Protein AF-S4PZ74-F1 (afdb_monomer)

Structure (mmCIF, N/CA/C/O backbone):
data_AF-S4PZ74-F1
#
_entry.id   AF-S4PZ74-F1
#
loop_
_atom_site.group_PDB
_atom_site.id
_atom_site.type_symbol
_atom_site.label_atom_id
_atom_site.label_alt_id
_atom_site.label_comp_id
_atom_site.label_asym_id
_atom_site.label_entity_id
_atom_site.label_seq_id
_atom_site.pdbx_PDB_ins_code
_atom_site.Cartn_x
_atom_site.Cartn_y
_atom_site.Cartn_z
_atom_site.occupancy
_atom_site.B_iso_or_equiv
_atom_site.auth_seq_id
_atom_site.auth_comp_id
_atom_site.auth_asym_id
_atom_site.auth_atom_id
_atom_site.pdbx_PDB_model_num
ATOM 1 N N . MET A 1 1 ? -5.725 9.004 14.219 1.00 61.22 1 MET A N 1
ATOM 2 C CA . MET A 1 1 ? -6.688 8.195 15.004 1.00 61.22 1 MET A CA 1
ATOM 3 C C . MET A 1 1 ? -6.266 7.930 16.451 1.00 61.22 1 MET A C 1
ATOM 5 O O . MET A 1 1 ? -6.987 8.358 17.338 1.00 61.22 1 MET A O 1
ATOM 9 N N . LEU A 1 2 ? -5.157 7.228 16.735 1.00 60.09 2 LEU A N 1
ATOM 10 C CA . LEU A 1 2 ? -4.746 6.950 18.129 1.00 60.09 2 LEU A CA 1
ATOM 11 C C . LEU A 1 2 ? -4.436 8.219 18.937 1.00 60.09 2 LEU A C 1
ATOM 13 O O . LEU A 1 2 ? -4.950 8.352 20.042 1.00 60.09 2 LEU A O 1
ATOM 17 N N . ALA A 1 3 ? -3.683 9.158 18.358 1.00 57.84 3 ALA A N 1
ATOM 18 C CA . ALA A 1 3 ? -3.384 10.448 18.986 1.00 57.84 3 ALA A CA 1
ATOM 19 C C . ALA A 1 3 ? -4.651 11.256 19.288 1.00 57.84 3 ALA A C 1
ATOM 21 O O . ALA A 1 3 ? -4.880 11.656 20.422 1.00 57.84 3 ALA A O 1
ATOM 22 N N . GLU A 1 4 ? -5.560 11.364 18.318 1.00 59.47 4 GLU A N 1
ATOM 23 C CA . GLU A 1 4 ? -6.848 12.056 18.488 1.00 59.47 4 GLU A CA 1
ATOM 24 C C . GLU A 1 4 ? -7.765 11.379 19.522 1.00 59.47 4 GLU A C 1
ATOM 26 O O . GLU A 1 4 ? -8.591 12.037 20.159 1.00 59.47 4 GLU A O 1
ATOM 31 N N . ARG A 1 5 ? -7.635 10.056 19.704 1.00 59.28 5 ARG A N 1
ATOM 32 C CA . ARG A 1 5 ? -8.319 9.315 20.771 1.00 59.28 5 ARG A CA 1
ATOM 33 C C . ARG A 1 5 ? -7.708 9.618 22.136 1.00 59.28 5 ARG A C 1
ATOM 35 O O . ARG A 1 5 ? -8.455 9.796 23.089 1.00 59.28 5 ARG A O 1
ATOM 42 N N . ASN A 1 6 ? -6.381 9.692 22.220 1.00 55.50 6 ASN A N 1
ATOM 43 C CA . ASN A 1 6 ? -5.654 9.953 23.462 1.00 55.50 6 ASN A CA 1
ATOM 44 C C . ASN A 1 6 ? -5.809 11.415 23.931 1.00 55.50 6 ASN A C 1
ATOM 46 O O . ASN A 1 6 ? -5.839 11.684 25.126 1.00 55.50 6 ASN A O 1
ATOM 50 N N . GLU A 1 7 ? -5.987 12.350 22.994 1.00 58.94 7 GLU A N 1
ATOM 51 C CA . GLU A 1 7 ? -6.272 13.769 23.256 1.00 58.94 7 GLU A CA 1
ATOM 52 C C . GLU A 1 7 ? -7.755 14.052 23.583 1.00 58.94 7 GLU A C 1
ATOM 54 O O . GLU A 1 7 ? -8.134 15.199 23.822 1.00 58.94 7 GLU A O 1
ATOM 59 N N . GLY A 1 8 ? -8.625 13.031 23.583 1.00 57.28 8 GLY A N 1
ATOM 60 C CA . GLY A 1 8 ? -10.059 13.171 23.881 1.00 57.28 8 GLY A CA 1
ATOM 61 C C . GLY A 1 8 ? -10.882 13.860 22.780 1.00 57.28 8 GLY A C 1
ATOM 62 O O . GLY A 1 8 ? -12.090 14.064 22.932 1.00 57.28 8 GLY A O 1
ATOM 63 N N . ILE A 1 9 ? -10.265 14.191 21.640 1.00 61.59 9 ILE A N 1
ATOM 64 C CA . ILE A 1 9 ? -10.939 14.786 20.475 1.00 61.59 9 ILE A CA 1
ATOM 65 C C . ILE A 1 9 ? -11.941 13.789 19.882 1.00 61.59 9 ILE A C 1
ATOM 67 O O . ILE A 1 9 ? -13.045 14.174 19.496 1.00 61.59 9 ILE A O 1
ATOM 71 N N . LEU A 1 10 ? -11.598 12.497 19.884 1.00 60.56 10 LEU A N 1
ATOM 72 C CA . LEU A 1 10 ? -12.488 11.434 19.418 1.00 60.56 10 LEU A CA 1
ATOM 73 C C . LEU A 1 10 ? -13.773 11.341 20.263 1.00 60.56 10 LEU A C 1
ATOM 75 O O . LEU A 1 10 ? -14.856 11.152 19.714 1.00 60.56 10 LEU A O 1
ATOM 79 N N . GLU A 1 11 ? -13.668 11.520 21.583 1.00 59.59 11 GLU A N 1
ATOM 80 C CA . GLU A 1 11 ? -14.813 11.479 22.503 1.00 59.59 11 GLU A CA 1
ATOM 81 C C . GLU A 1 11 ? -15.698 12.721 22.356 1.00 59.59 11 GLU A C 1
ATOM 83 O O . GLU A 1 11 ? -16.920 12.600 22.287 1.00 59.59 11 GLU A O 1
ATOM 88 N N . ARG A 1 12 ? -15.097 13.908 22.190 1.00 59.38 12 ARG A N 1
ATOM 89 C CA . ARG A 1 12 ? -15.840 15.139 21.866 1.00 59.38 12 ARG A CA 1
ATOM 90 C C . ARG A 1 12 ? -16.566 15.054 20.524 1.00 59.38 12 ARG A C 1
ATOM 92 O O . ARG A 1 12 ? -17.692 15.527 20.413 1.00 59.38 12 ARG A O 1
ATOM 99 N N . SER A 1 13 ? -15.947 14.443 19.515 1.00 58.50 13 SER A N 1
ATOM 100 C CA . SER A 1 13 ? -16.557 14.270 18.192 1.00 58.50 13 SER A CA 1
ATOM 101 C C . SER A 1 13 ? -17.722 13.268 18.223 1.00 58.50 13 SER A C 1
ATOM 103 O O . SER A 1 13 ? -18.754 13.509 17.597 1.00 58.50 13 SER A O 1
ATOM 105 N N . LEU A 1 14 ? -17.619 12.206 19.038 1.00 60.28 14 LEU A N 1
ATOM 106 C CA . LEU A 1 14 ? -18.730 11.281 19.299 1.00 60.28 14 LEU A CA 1
ATOM 107 C C . LEU A 1 14 ? -19.908 11.957 20.019 1.00 60.28 14 LEU A C 1
ATOM 109 O O . LEU A 1 14 ? -21.060 11.664 19.706 1.00 60.28 14 LEU A O 1
ATOM 113 N N . VAL A 1 15 ? -19.631 12.867 20.960 1.00 61.09 15 VAL A N 1
ATOM 114 C CA . VAL A 1 15 ? -20.663 13.638 21.679 1.00 61.09 15 VAL A CA 1
ATOM 115 C C . VAL A 1 15 ? -21.412 14.601 20.750 1.00 61.09 15 VAL A C 1
ATOM 117 O O . VAL A 1 15 ? -22.606 14.815 20.939 1.00 61.09 15 VAL A O 1
ATOM 120 N N . SER A 1 16 ? -20.767 15.108 19.695 1.00 63.12 16 SER A N 1
ATOM 121 C CA . SER A 1 16 ? -21.424 15.898 18.640 1.00 63.12 16 SER A CA 1
ATOM 122 C C . SER A 1 16 ? -22.297 15.072 17.679 1.00 63.12 16 SER A C 1
ATOM 124 O O . SER A 1 16 ? -22.820 15.621 16.712 1.00 63.12 16 SER A O 1
ATOM 126 N N . GLY A 1 17 ? -22.471 13.765 17.917 1.00 58.72 17 GLY A N 1
ATOM 127 C CA . GLY A 1 17 ? -23.327 12.893 17.107 1.00 58.72 17 GLY A CA 1
ATOM 128 C C . GLY A 1 17 ? -22.673 12.352 15.831 1.00 58.72 17 GLY A C 1
ATOM 129 O O . GLY A 1 17 ? -23.356 11.715 15.032 1.00 58.72 17 GLY A O 1
ATOM 130 N N . ILE A 1 18 ? -21.366 12.561 15.639 1.00 64.94 18 ILE A N 1
ATOM 131 C CA . ILE A 1 18 ? -20.633 12.054 14.473 1.00 64.94 18 ILE A CA 1
ATOM 132 C C . ILE A 1 18 ? -20.330 10.568 14.674 1.00 64.94 18 ILE A C 1
ATOM 134 O O . ILE A 1 18 ? -19.822 10.131 15.714 1.00 64.94 18 ILE A O 1
ATOM 138 N N . THR A 1 19 ? -20.631 9.754 13.665 1.00 68.44 19 THR A N 1
ATOM 139 C CA . THR A 1 19 ? -20.346 8.323 13.716 1.00 68.44 19 THR A CA 1
ATOM 140 C C . THR A 1 19 ? -18.849 8.074 13.522 1.00 68.44 19 THR A C 1
ATOM 142 O O . THR A 1 19 ? -18.203 8.649 12.651 1.00 68.44 19 THR A O 1
ATOM 145 N N . GLY A 1 20 ? -18.259 7.162 14.305 1.00 66.25 20 GLY A N 1
ATOM 146 C CA . GLY A 1 20 ? -16.834 6.808 14.166 1.00 66.25 20 GLY A CA 1
ATOM 147 C C . GLY A 1 20 ? -16.440 6.332 12.757 1.00 66.25 20 GLY A C 1
ATOM 148 O O . GLY A 1 20 ? -15.280 6.437 12.374 1.00 66.25 20 GLY A O 1
ATOM 149 N N . THR A 1 21 ? -17.408 5.866 11.964 1.00 68.81 21 THR A N 1
ATOM 150 C CA . THR A 1 21 ? -17.246 5.548 10.541 1.00 68.81 21 THR A CA 1
ATOM 151 C C . THR A 1 21 ? -17.009 6.787 9.677 1.00 68.81 21 THR A C 1
ATOM 153 O O . THR A 1 21 ? -16.163 6.736 8.791 1.00 68.81 21 THR A O 1
ATOM 156 N N . GLU A 1 22 ? -17.681 7.909 9.939 1.00 74.81 22 GLU A N 1
ATOM 157 C CA . GLU A 1 22 ? -17.471 9.164 9.199 1.00 74.81 22 GLU A CA 1
ATOM 158 C C . GLU A 1 22 ? -16.071 9.736 9.446 1.00 74.81 22 GLU A C 1
ATOM 160 O O . GLU A 1 22 ? -15.407 10.169 8.505 1.00 74.81 22 GLU A O 1
ATOM 165 N N . ILE A 1 23 ? -15.576 9.650 10.686 1.00 75.00 23 ILE A N 1
ATOM 166 C CA . ILE A 1 23 ? -14.214 10.084 11.043 1.00 75.00 23 ILE A CA 1
ATOM 167 C C . ILE A 1 23 ? -13.166 9.248 10.298 1.00 75.00 23 ILE A C 1
ATOM 169 O O . ILE A 1 23 ? -12.202 9.793 9.758 1.00 75.00 23 ILE A O 1
ATOM 173 N N . LEU A 1 24 ? -13.361 7.927 10.217 1.00 73.19 24 LEU A N 1
ATOM 174 C CA . LEU A 1 24 ? -12.486 7.059 9.427 1.00 73.19 24 LEU A CA 1
ATOM 175 C C . LEU A 1 24 ? -12.488 7.436 7.947 1.00 73.19 24 LEU A C 1
ATOM 177 O O . LEU A 1 24 ? -11.417 7.550 7.355 1.00 73.19 24 LEU A O 1
ATOM 181 N N . PHE A 1 25 ? -13.668 7.632 7.350 1.00 77.25 25 PHE A N 1
ATOM 182 C CA . PHE A 1 25 ? -13.778 8.009 5.941 1.00 77.25 25 PHE A CA 1
ATOM 183 C C . PHE A 1 25 ? -13.077 9.340 5.661 1.00 77.25 25 PHE A C 1
ATOM 185 O O . PHE A 1 25 ? -12.322 9.431 4.694 1.00 77.25 25 PHE A O 1
ATOM 192 N N . ALA A 1 26 ? -13.249 10.337 6.532 1.00 81.81 26 ALA A N 1
ATOM 193 C CA . ALA A 1 26 ? -12.543 11.609 6.424 1.00 81.81 26 ALA A CA 1
ATOM 194 C C . ALA A 1 26 ? -11.019 11.416 6.475 1.00 81.81 26 ALA A C 1
ATOM 196 O O . ALA A 1 26 ? -10.304 11.938 5.618 1.00 81.81 26 ALA A O 1
ATOM 197 N N . HIS A 1 27 ? -10.516 10.610 7.417 1.00 80.75 27 HIS A N 1
ATOM 198 C CA . HIS A 1 27 ? -9.082 10.343 7.531 1.00 80.75 27 HIS A CA 1
ATOM 199 C C . HIS A 1 27 ? -8.538 9.614 6.298 1.00 80.75 27 HIS A C 1
ATOM 201 O O . HIS A 1 27 ? -7.493 9.990 5.781 1.00 80.75 27 HIS A O 1
ATOM 207 N N . VAL A 1 28 ? -9.259 8.616 5.776 1.00 81.69 28 VAL A N 1
ATOM 208 C CA . VAL A 1 28 ? -8.875 7.897 4.550 1.00 81.69 28 VAL A CA 1
ATOM 209 C C . VAL A 1 28 ? -8.794 8.847 3.354 1.00 81.69 28 VAL A C 1
ATOM 211 O O . VAL A 1 28 ? -7.840 8.759 2.584 1.00 81.69 28 VAL A O 1
ATOM 214 N N . ILE A 1 29 ? -9.747 9.772 3.204 1.00 85.19 29 ILE A N 1
ATOM 215 C CA . ILE A 1 29 ? -9.760 10.751 2.106 1.00 85.19 29 ILE A CA 1
ATOM 216 C C . ILE A 1 29 ? -8.575 11.718 2.212 1.00 85.19 29 ILE A C 1
ATOM 218 O O . ILE A 1 29 ? -7.859 11.922 1.230 1.00 85.19 29 ILE A O 1
ATOM 222 N N . VAL A 1 30 ? -8.336 12.292 3.395 1.00 87.12 30 VAL A N 1
ATOM 223 C CA . VAL A 1 30 ? -7.202 13.205 3.618 1.00 87.12 30 VAL A CA 1
ATOM 224 C C . VAL A 1 30 ? -5.884 12.479 3.365 1.00 87.12 30 VAL A C 1
ATOM 226 O O . VAL A 1 30 ? -5.020 12.981 2.646 1.00 87.12 30 VAL A O 1
ATOM 229 N N . GLN A 1 31 ? -5.754 11.261 3.887 1.00 84.25 31 GLN A N 1
ATOM 230 C CA . GLN A 1 31 ? -4.543 10.474 3.735 1.00 84.25 31 GLN A CA 1
ATOM 231 C C . GLN A 1 31 ? -4.319 10.059 2.272 1.00 84.25 31 GLN A C 1
ATOM 233 O O . GLN A 1 31 ? -3.192 10.118 1.794 1.00 84.25 31 GLN A O 1
ATOM 238 N N . MET A 1 32 ? -5.373 9.736 1.517 1.00 84.31 32 MET A N 1
ATOM 239 C CA . MET A 1 32 ? -5.294 9.503 0.068 1.00 84.31 32 MET A CA 1
ATOM 240 C C . MET A 1 32 ? -4.693 10.693 -0.683 1.00 84.31 32 MET A C 1
ATOM 242 O O . MET A 1 32 ? -3.834 10.508 -1.545 1.00 84.31 32 MET A O 1
ATOM 246 N N . LEU A 1 33 ? -5.094 11.916 -0.332 1.00 87.31 33 LEU A N 1
ATOM 247 C CA . LEU A 1 33 ? -4.570 13.132 -0.952 1.00 87.31 33 LEU A CA 1
ATOM 248 C C . LEU A 1 33 ? -3.071 13.299 -0.654 1.00 87.31 33 LEU A C 1
ATOM 250 O O . LEU A 1 33 ? -2.275 13.516 -1.570 1.00 87.31 33 LEU A O 1
ATOM 254 N N . VAL A 1 34 ? -2.669 13.096 0.603 1.00 89.31 34 VAL A N 1
ATOM 255 C CA . VAL A 1 34 ? -1.254 13.118 1.014 1.00 89.31 34 VAL A CA 1
ATOM 256 C C . VAL A 1 34 ? -0.442 12.061 0.257 1.00 89.31 34 VAL A C 1
ATOM 258 O O . VAL A 1 34 ? 0.648 12.354 -0.232 1.00 89.31 34 VAL A O 1
ATOM 261 N N . MET A 1 35 ? -0.985 10.855 0.087 1.00 87.19 35 MET A N 1
ATOM 262 C CA . MET A 1 35 ? -0.314 9.762 -0.624 1.00 87.19 35 MET A CA 1
ATOM 263 C C . ME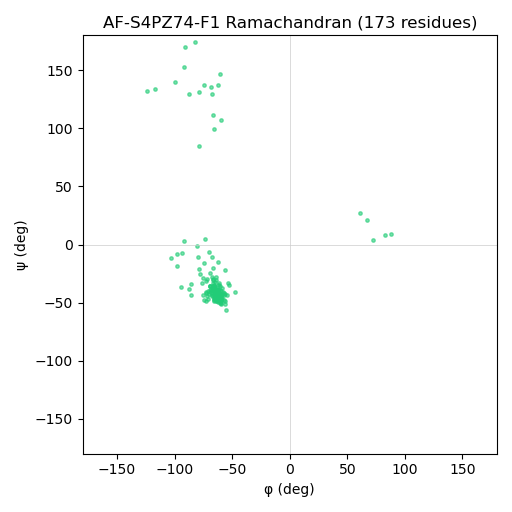T A 1 35 ? -0.11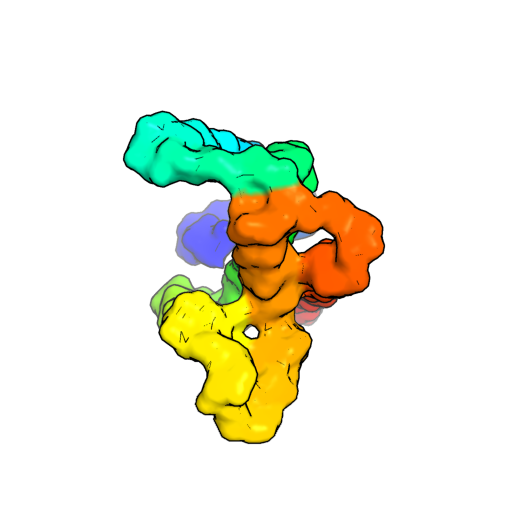1 10.049 -2.111 1.00 87.19 35 MET A C 1
ATOM 265 O O . MET A 1 35 ? 0.916 9.661 -2.673 1.00 87.19 35 MET A O 1
ATOM 269 N N . ILE A 1 36 ? -1.046 10.754 -2.754 1.00 87.12 36 ILE A N 1
ATOM 270 C CA . ILE A 1 36 ? -0.883 11.214 -4.138 1.00 87.12 36 ILE A CA 1
ATOM 271 C C . ILE A 1 36 ? 0.298 12.179 -4.227 1.00 87.12 36 ILE A C 1
ATOM 273 O O . ILE A 1 36 ? 1.198 11.969 -5.042 1.00 87.12 36 ILE A O 1
ATOM 277 N N . VAL A 1 37 ? 0.348 13.184 -3.349 1.00 89.44 37 VAL A N 1
ATOM 278 C CA . VAL A 1 37 ? 1.447 14.162 -3.312 1.00 89.44 37 VAL A CA 1
ATOM 279 C C . VAL A 1 37 ? 2.788 13.476 -3.040 1.00 89.44 37 VAL A C 1
ATOM 281 O O . VAL A 1 37 ? 3.777 13.756 -3.721 1.00 89.44 37 VAL A O 1
ATOM 284 N N . GLN A 1 38 ? 2.823 12.532 -2.098 1.00 87.31 38 GLN A N 1
ATOM 285 C CA . GLN A 1 38 ? 4.024 11.763 -1.782 1.00 87.31 38 GLN A CA 1
ATOM 286 C C . GLN A 1 38 ? 4.490 10.926 -2.980 1.00 87.31 38 GLN A C 1
ATOM 288 O O . GLN A 1 38 ? 5.669 10.952 -3.323 1.00 87.31 38 GLN A O 1
ATOM 293 N N . THR A 1 39 ? 3.574 10.227 -3.654 1.00 85.19 39 THR A N 1
ATOM 294 C CA . THR A 1 39 ? 3.895 9.382 -4.816 1.00 85.19 39 THR A CA 1
ATOM 295 C C . THR A 1 39 ? 4.446 10.215 -5.970 1.00 85.19 39 THR A C 1
ATOM 297 O O . THR A 1 39 ? 5.465 9.857 -6.558 1.00 85.19 39 THR A O 1
ATOM 300 N N . VAL A 1 40 ? 3.822 11.360 -6.263 1.00 86.50 40 VAL A N 1
ATOM 301 C CA . VAL A 1 40 ? 4.298 12.298 -7.291 1.00 86.50 40 VAL A CA 1
ATOM 302 C C . VAL A 1 40 ? 5.688 12.829 -6.941 1.00 86.50 40 VAL A C 1
ATOM 304 O O . VAL A 1 40 ? 6.578 12.811 -7.787 1.00 86.50 40 VAL A O 1
ATOM 307 N N . THR A 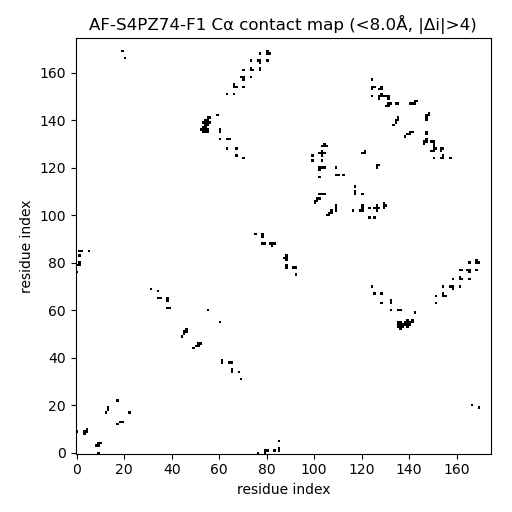1 41 ? 5.905 13.230 -5.687 1.00 86.81 41 THR A N 1
ATOM 308 C CA . THR A 1 41 ? 7.206 13.726 -5.213 1.00 86.81 41 THR A CA 1
ATOM 309 C C . THR A 1 41 ? 8.303 12.672 -5.374 1.00 86.81 41 THR A C 1
ATOM 311 O O . THR A 1 41 ? 9.368 12.965 -5.915 1.00 86.81 41 THR A O 1
ATOM 314 N N . VAL A 1 42 ? 8.033 11.428 -4.967 1.00 85.25 42 VAL A N 1
ATOM 315 C CA . VAL A 1 42 ? 8.981 10.311 -5.097 1.00 85.25 42 VAL A CA 1
ATOM 316 C C . VAL A 1 42 ? 9.316 10.037 -6.561 1.00 85.25 42 VAL A C 1
ATOM 318 O O . VAL A 1 42 ? 10.484 9.835 -6.888 1.00 85.25 42 VAL A O 1
ATOM 321 N N . LEU A 1 43 ? 8.325 10.072 -7.454 1.00 81.19 43 LEU A N 1
ATOM 322 C CA . LEU A 1 43 ? 8.558 9.881 -8.885 1.00 81.19 43 LEU A CA 1
ATOM 323 C C . LEU A 1 43 ? 9.406 11.008 -9.477 1.00 81.19 43 LEU A C 1
ATOM 325 O O . LEU A 1 43 ? 10.378 10.714 -10.166 1.00 81.19 43 LEU A O 1
ATOM 329 N N . ILE A 1 44 ? 9.098 12.274 -9.173 1.00 83.19 44 ILE A N 1
ATOM 330 C CA . ILE A 1 44 ? 9.882 13.428 -9.644 1.00 83.19 44 ILE A CA 1
ATOM 331 C C . ILE A 1 44 ? 11.344 13.284 -9.219 1.00 83.19 44 ILE A C 1
ATOM 333 O O . ILE A 1 44 ? 12.235 13.403 -10.057 1.00 83.19 44 ILE A O 1
ATOM 337 N N . ILE A 1 45 ? 11.598 12.969 -7.946 1.00 83.62 45 ILE A N 1
ATOM 338 C CA . ILE A 1 45 ? 12.959 12.769 -7.435 1.00 83.62 45 ILE A CA 1
ATOM 339 C C . ILE A 1 45 ? 13.629 11.576 -8.133 1.00 83.62 45 ILE A C 1
ATOM 341 O O . ILE A 1 45 ? 14.780 11.680 -8.552 1.00 83.62 45 ILE A O 1
ATOM 345 N N . GLY A 1 46 ? 12.913 10.464 -8.315 1.00 76.94 46 GLY A N 1
ATOM 346 C CA . GLY A 1 46 ? 13.426 9.274 -8.998 1.00 76.94 46 GLY A CA 1
ATOM 347 C C . GLY A 1 46 ? 13.844 9.536 -10.450 1.00 76.94 46 GLY A C 1
ATOM 348 O O . GLY A 1 46 ? 14.880 9.040 -10.894 1.00 76.94 46 GLY A O 1
ATOM 349 N N . PHE A 1 47 ? 13.083 10.352 -11.179 1.00 74.69 47 PHE A N 1
ATOM 350 C CA . PHE A 1 47 ? 13.420 10.736 -12.549 1.00 74.69 47 PHE A CA 1
ATOM 351 C C . PHE A 1 47 ? 14.568 11.750 -12.610 1.00 74.69 47 PHE A C 1
ATOM 353 O O . PHE A 1 47 ? 15.504 11.543 -13.379 1.00 74.69 47 PHE A O 1
ATOM 360 N N . LEU A 1 48 ? 14.516 12.824 -11.808 1.00 73.81 48 LEU A N 1
ATOM 361 C CA . LEU A 1 48 ? 15.485 13.925 -11.894 1.00 73.81 48 LEU A CA 1
ATOM 362 C C . LEU A 1 48 ? 16.853 13.572 -11.298 1.00 73.81 48 LEU A C 1
ATOM 364 O O . LEU A 1 48 ? 17.875 13.913 -11.884 1.00 73.81 48 LEU A O 1
ATOM 368 N N . PHE A 1 49 ? 16.876 12.924 -10.129 1.00 75.12 49 PHE A N 1
ATOM 369 C CA . PHE A 1 49 ? 18.115 12.659 -9.387 1.00 75.12 49 PHE A CA 1
ATOM 370 C C . PHE A 1 49 ? 18.702 11.279 -9.681 1.00 75.12 49 PHE A C 1
ATOM 372 O O . PHE A 1 49 ? 19.920 11.136 -9.729 1.00 75.12 49 PHE A O 1
ATOM 379 N N . PHE A 1 50 ? 17.854 10.263 -9.867 1.00 69.31 50 PHE A N 1
ATOM 380 C CA . PHE A 1 50 ? 18.299 8.877 -10.055 1.00 69.31 50 PHE A CA 1
ATOM 381 C C . PHE A 1 50 ? 18.359 8.435 -11.523 1.00 69.31 50 PHE A C 1
ATOM 383 O O . PHE A 1 50 ? 18.853 7.344 -11.800 1.00 69.31 50 PHE A O 1
ATOM 390 N N . GLY A 1 51 ? 17.869 9.251 -12.467 1.00 62.50 51 GLY A N 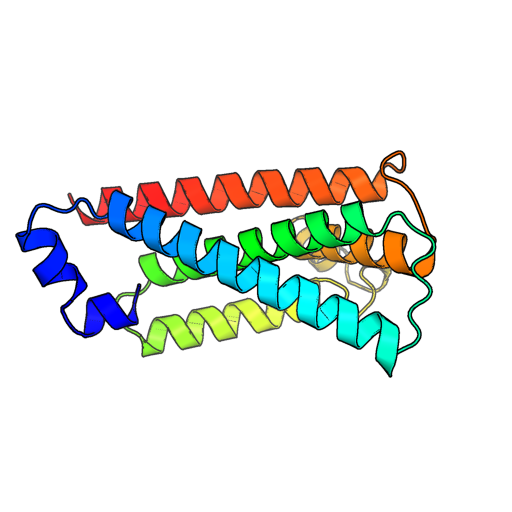1
ATOM 391 C CA . GLY A 1 51 ? 17.900 8.926 -13.897 1.00 62.50 51 GLY A CA 1
ATOM 392 C C . GLY A 1 51 ? 17.124 7.652 -14.251 1.00 62.50 51 GLY A C 1
ATOM 393 O O . GLY A 1 51 ? 17.461 6.969 -15.220 1.00 62.50 51 GLY A O 1
ATOM 394 N N . LEU A 1 52 ? 16.107 7.297 -13.454 1.00 64.62 52 LEU A N 1
ATOM 395 C CA . LEU A 1 52 ? 15.311 6.086 -13.647 1.00 64.62 52 LEU A CA 1
ATOM 396 C C . LEU A 1 52 ? 14.629 6.107 -15.020 1.00 64.62 52 LEU A C 1
ATOM 398 O O . LEU A 1 52 ? 13.651 6.818 -15.248 1.00 64.62 52 LEU A O 1
ATOM 402 N N . THR A 1 53 ? 15.126 5.284 -15.942 1.00 57.03 53 THR A N 1
ATOM 403 C CA . THR A 1 53 ? 14.502 5.077 -17.249 1.00 57.03 53 THR A CA 1
ATOM 404 C C . THR A 1 53 ? 13.332 4.116 -17.069 1.00 57.03 53 THR A C 1
ATOM 406 O O . THR A 1 53 ? 13.478 2.903 -17.224 1.00 57.03 53 THR A O 1
ATOM 409 N N . ILE A 1 54 ? 12.160 4.631 -16.685 1.00 59.19 54 ILE A N 1
ATOM 410 C CA . ILE A 1 54 ? 10.953 3.804 -16.619 1.00 59.19 54 ILE A CA 1
ATOM 411 C C . ILE A 1 54 ? 10.611 3.369 -18.050 1.00 59.19 54 ILE A C 1
ATOM 413 O O . ILE A 1 54 ? 10.046 4.127 -18.830 1.00 59.19 54 ILE A O 1
ATOM 417 N N . ARG A 1 55 ? 10.986 2.134 -18.404 1.00 59.34 55 ARG A N 1
ATOM 418 C CA . ARG A 1 55 ? 10.642 1.513 -19.695 1.00 59.34 55 ARG A CA 1
ATOM 419 C C . ARG A 1 55 ? 9.180 1.066 -19.764 1.00 59.34 55 ARG A C 1
ATOM 421 O O . ARG A 1 55 ? 8.688 0.771 -20.846 1.00 59.34 55 ARG A O 1
ATOM 428 N N . GLY A 1 56 ? 8.506 0.980 -18.617 1.00 61.91 56 GLY A N 1
ATOM 429 C CA . GLY A 1 56 ? 7.089 0.645 -18.518 1.00 61.91 56 GLY A CA 1
ATOM 430 C C . GLY A 1 56 ? 6.168 1.876 -18.553 1.00 61.91 56 GLY A C 1
ATOM 431 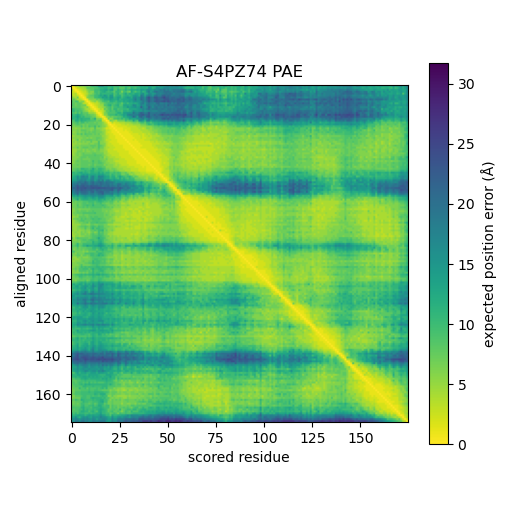O O . GLY A 1 56 ? 6.614 3.014 -18.424 1.00 61.91 56 GLY A O 1
ATOM 432 N N . PRO A 1 57 ? 4.852 1.671 -18.683 1.00 69.38 57 PRO A N 1
ATOM 433 C CA . PRO A 1 57 ? 3.874 2.750 -18.576 1.00 69.38 57 PRO A CA 1
ATOM 434 C C . PRO A 1 57 ? 3.826 3.323 -17.146 1.00 69.38 57 PRO A C 1
ATOM 436 O O . PRO A 1 57 ? 3.358 2.668 -16.213 1.00 69.38 57 PRO A O 1
ATOM 439 N N . VAL A 1 58 ? 4.279 4.573 -16.987 1.00 70.81 58 VAL A N 1
ATOM 440 C CA . VAL A 1 58 ? 4.403 5.291 -15.697 1.00 70.81 58 VAL A CA 1
ATOM 441 C C . VAL A 1 58 ? 3.099 5.288 -14.892 1.00 70.81 58 VAL A C 1
ATOM 443 O O . VAL A 1 58 ? 3.124 5.149 -13.672 1.00 70.81 58 VAL A O 1
ATOM 446 N N . VAL A 1 59 ? 1.952 5.357 -15.575 1.00 75.38 59 VAL A N 1
ATOM 447 C CA . VAL A 1 59 ? 0.617 5.327 -14.957 1.00 75.38 59 VAL A CA 1
ATOM 448 C C . VAL A 1 59 ? 0.431 4.096 -14.068 1.00 75.38 59 VAL A C 1
ATOM 450 O O . VAL A 1 59 ? -0.039 4.216 -12.943 1.00 75.38 59 VAL A O 1
ATOM 453 N N . TRP A 1 60 ? 0.851 2.914 -14.513 1.00 74.12 60 TRP A N 1
ATOM 454 C CA . TRP A 1 60 ? 0.659 1.689 -13.735 1.00 74.12 60 TRP A CA 1
ATOM 455 C C . TRP A 1 60 ? 1.586 1.615 -12.522 1.00 74.12 60 TRP A C 1
ATOM 457 O O . TRP A 1 60 ? 1.197 1.079 -11.487 1.00 74.12 60 TRP A O 1
ATOM 467 N N . VAL A 1 61 ? 2.787 2.189 -12.626 1.00 74.88 61 VAL A N 1
ATOM 468 C CA . VAL A 1 61 ? 3.717 2.312 -11.495 1.00 74.88 61 VAL A CA 1
ATOM 469 C C . VAL A 1 61 ? 3.113 3.217 -10.421 1.00 74.88 61 VAL A C 1
ATOM 471 O O . VAL A 1 61 ? 3.142 2.872 -9.240 1.00 74.88 61 VAL A O 1
ATOM 474 N N . VAL A 1 62 ? 2.508 4.338 -10.831 1.00 79.88 62 VAL A N 1
ATOM 475 C CA . VAL A 1 62 ? 1.790 5.252 -9.930 1.00 79.88 62 VAL A CA 1
ATOM 476 C C . VAL A 1 62 ? 0.645 4.518 -9.232 1.00 79.88 62 VAL A C 1
ATOM 478 O O . VAL A 1 62 ? 0.565 4.549 -8.008 1.00 79.88 62 VAL A O 1
ATOM 481 N N . VAL A 1 63 ? -0.212 3.817 -9.984 1.00 81.88 63 VAL A N 1
ATOM 482 C CA . VAL A 1 63 ? -1.373 3.108 -9.417 1.00 81.88 63 VAL A CA 1
ATOM 483 C C . VAL A 1 63 ? -0.935 2.023 -8.432 1.00 81.88 63 VAL A C 1
ATOM 485 O O . VAL A 1 63 ? -1.471 1.961 -7.328 1.00 81.88 63 VAL A O 1
ATOM 488 N N . LEU A 1 64 ? 0.064 1.203 -8.774 1.00 80.56 64 LEU A N 1
ATOM 489 C CA . LEU A 1 64 ? 0.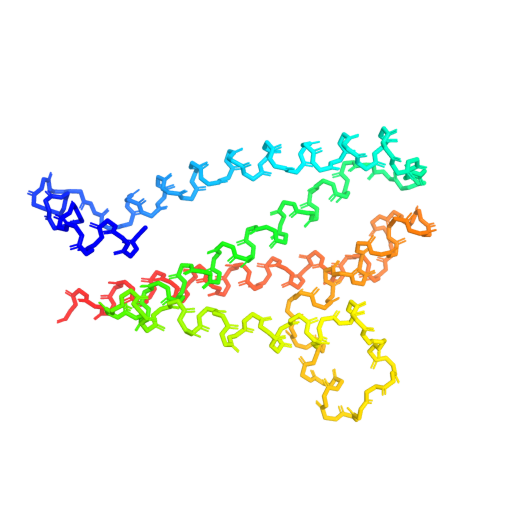570 0.165 -7.870 1.00 80.56 64 LEU A CA 1
ATOM 490 C C . LEU A 1 64 ? 1.159 0.774 -6.588 1.00 80.56 64 LEU A C 1
ATOM 492 O O . LEU A 1 64 ? 0.922 0.267 -5.494 1.00 80.56 64 LEU A O 1
ATOM 496 N N . THR A 1 65 ? 1.897 1.881 -6.712 1.00 82.06 65 THR A N 1
ATOM 497 C CA . THR A 1 65 ? 2.486 2.584 -5.561 1.00 82.06 65 THR A CA 1
ATOM 498 C C . THR A 1 65 ? 1.401 3.154 -4.649 1.00 82.06 65 THR A C 1
ATOM 500 O O . THR A 1 65 ? 1.478 2.989 -3.431 1.00 82.06 65 THR A O 1
ATOM 503 N N . LEU A 1 66 ? 0.349 3.742 -5.226 1.00 83.56 66 LEU A N 1
ATOM 504 C CA . LEU A 1 66 ? -0.818 4.214 -4.480 1.00 83.56 66 LEU A CA 1
ATOM 505 C C . LEU A 1 66 ? -1.547 3.065 -3.772 1.00 83.56 66 LEU A C 1
ATOM 507 O O . LEU A 1 66 ? -1.889 3.201 -2.599 1.00 83.56 66 LEU A O 1
ATOM 511 N N . MET A 1 67 ? -1.738 1.919 -4.435 1.00 82.31 67 MET A N 1
ATOM 512 C CA . MET A 1 67 ? -2.355 0.740 -3.812 1.00 82.31 67 MET A CA 1
ATOM 513 C C . MET A 1 67 ? -1.502 0.166 -2.681 1.00 82.31 67 MET A C 1
ATOM 515 O O . MET A 1 67 ? -2.029 -0.146 -1.617 1.00 82.31 67 MET A O 1
ATOM 519 N N . ASN A 1 68 ? -0.186 0.066 -2.861 1.00 82.38 68 ASN A N 1
ATOM 520 C CA . ASN A 1 68 ? 0.708 -0.379 -1.794 1.00 82.38 68 ASN A CA 1
ATOM 521 C C . ASN A 1 68 ? 0.667 0.588 -0.600 1.00 82.38 68 ASN A C 1
ATOM 523 O O . ASN A 1 68 ? 0.614 0.172 0.556 1.00 82.38 68 ASN A O 1
ATOM 527 N N . GLY A 1 69 ? 0.601 1.885 -0.894 1.00 82.56 69 GLY A N 1
ATOM 528 C CA . GLY A 1 69 ? 0.354 2.932 0.078 1.00 82.56 69 GLY A CA 1
ATOM 529 C C . GLY A 1 69 ? -0.939 2.734 0.874 1.00 82.56 69 GLY A C 1
ATOM 530 O O . GLY A 1 69 ? -0.919 2.707 2.102 1.00 82.56 69 GLY A O 1
ATOM 531 N N . LEU A 1 70 ? -2.055 2.515 0.177 1.00 81.75 70 LEU A N 1
ATOM 532 C CA . LEU A 1 70 ? -3.357 2.182 0.768 1.00 81.75 70 LEU A CA 1
ATOM 533 C C . LEU A 1 70 ? -3.311 0.928 1.641 1.00 81.75 70 LEU A C 1
ATOM 535 O O . LEU A 1 70 ? -3.874 0.914 2.737 1.00 81.75 70 LEU A O 1
ATOM 539 N N . CYS A 1 71 ? -2.603 -0.108 1.199 1.00 83.69 71 CYS A N 1
ATOM 540 C CA . CYS A 1 71 ? -2.402 -1.321 1.983 1.00 83.69 71 CYS A CA 1
ATOM 541 C C . CYS A 1 71 ? -1.652 -1.030 3.297 1.00 83.69 71 CYS A C 1
ATOM 543 O O . CYS A 1 71 ? -2.052 -1.510 4.355 1.00 83.69 71 CYS A O 1
ATOM 545 N N . GLY A 1 72 ? -0.606 -0.199 3.261 1.00 82.06 72 GLY A N 1
ATOM 546 C CA . GLY A 1 72 ? 0.122 0.214 4.466 1.00 82.06 72 GLY A CA 1
ATOM 547 C C . GLY A 1 72 ? -0.733 1.046 5.428 1.00 82.06 72 GLY A C 1
ATOM 548 O O . GLY A 1 72 ? -0.706 0.825 6.639 1.00 82.06 72 GLY A O 1
ATOM 549 N N . MET A 1 73 ? -1.547 1.961 4.897 1.00 83.00 73 MET A N 1
ATOM 550 C CA . MET A 1 73 ? -2.453 2.784 5.705 1.00 83.00 73 MET A CA 1
ATOM 551 C C . MET A 1 73 ? -3.520 1.943 6.405 1.00 83.00 73 MET A C 1
ATOM 553 O O . MET A 1 73 ? -3.740 2.095 7.604 1.00 83.00 73 MET A O 1
ATOM 557 N N . THR A 1 74 ? -4.158 1.025 5.676 1.00 79.94 74 THR A N 1
ATOM 558 C CA . THR A 1 74 ? -5.174 0.120 6.238 1.00 79.94 74 THR A CA 1
ATOM 559 C C . THR A 1 74 ? -4.592 -0.794 7.314 1.00 79.94 74 THR A C 1
ATOM 561 O O . THR A 1 74 ? -5.213 -0.965 8.362 1.00 79.94 74 THR A O 1
ATOM 564 N N . PHE A 1 75 ? -3.363 -1.282 7.138 1.00 83.25 75 PHE A N 1
ATOM 565 C CA . PHE A 1 75 ? -2.643 -1.995 8.192 1.00 83.25 75 PHE A CA 1
ATOM 566 C C . PHE A 1 75 ? -2.413 -1.121 9.441 1.00 83.25 75 PHE A C 1
ATOM 568 O O . PHE A 1 75 ? -2.718 -1.539 10.559 1.00 83.25 75 PHE A O 1
ATOM 575 N N . GLY A 1 76 ? -1.951 0.122 9.263 1.00 80.81 76 GLY A N 1
ATOM 576 C CA . GLY A 1 76 ? -1.767 1.078 10.361 1.00 80.81 76 GLY A CA 1
ATOM 577 C C . GLY A 1 76 ? -3.064 1.399 11.113 1.00 80.81 76 GLY A C 1
ATOM 578 O O . GLY A 1 76 ? -3.058 1.526 12.342 1.00 80.81 76 GLY A O 1
ATOM 579 N N . PHE A 1 77 ? -4.197 1.458 10.408 1.00 79.06 77 PHE A N 1
ATOM 580 C CA . PHE A 1 77 ? -5.518 1.599 11.024 1.00 79.06 77 PHE A CA 1
ATOM 581 C C . PHE A 1 77 ? -5.910 0.383 11.867 1.00 79.06 77 PHE A C 1
ATOM 583 O O . PHE A 1 77 ? -6.416 0.559 12.975 1.00 79.06 77 PHE A O 1
ATOM 590 N N . VAL A 1 78 ? -5.655 -0.839 11.390 1.00 80.88 78 VAL A N 1
ATOM 591 C CA . VAL A 1 78 ? -5.927 -2.068 12.157 1.00 80.88 78 VAL A CA 1
ATOM 592 C C . VAL A 1 78 ? -5.109 -2.085 13.448 1.00 80.88 78 VAL A C 1
ATOM 594 O O . VAL A 1 78 ? -5.675 -2.287 14.522 1.00 80.88 78 VAL A O 1
ATOM 597 N N . VAL A 1 79 ? -3.810 -1.779 13.369 1.00 81.44 79 VAL A N 1
ATOM 598 C CA . VAL A 1 79 ? -2.937 -1.643 14.550 1.00 81.44 79 VAL A CA 1
ATOM 599 C C . VAL A 1 79 ? -3.472 -0.576 15.508 1.00 81.44 79 VAL A C 1
ATOM 601 O O . VAL A 1 79 ? -3.519 -0.788 16.720 1.00 81.44 79 VAL A O 1
ATOM 604 N N . SER A 1 80 ? -3.951 0.543 14.961 1.00 75.75 80 SER A N 1
ATOM 605 C CA . SER A 1 80 ? -4.529 1.636 15.745 1.00 75.75 80 SER A CA 1
ATOM 606 C C . SER A 1 80 ? -5.819 1.259 16.472 1.00 75.75 80 SER A C 1
ATOM 608 O O . SER A 1 80 ? -6.078 1.766 17.560 1.00 75.75 80 SER A O 1
ATOM 610 N N . CYS A 1 81 ? -6.625 0.368 15.895 1.00 74.50 81 CYS A N 1
ATOM 611 C CA . CYS A 1 81 ? -7.849 -0.123 16.525 1.00 74.50 81 CYS A CA 1
ATOM 612 C C . CYS A 1 81 ? -7.563 -1.155 17.625 1.00 74.50 81 CYS A C 1
ATOM 614 O O . CYS A 1 81 ? -8.295 -1.213 18.616 1.00 74.50 81 CYS A O 1
ATOM 616 N N . LEU A 1 82 ? -6.510 -1.961 17.450 1.00 75.19 82 LEU A N 1
ATOM 617 C CA . LEU A 1 82 ? -6.152 -3.051 18.358 1.00 75.19 82 LEU A CA 1
ATOM 618 C C . LEU A 1 82 ? -5.503 -2.564 19.661 1.00 75.19 82 LEU A C 1
ATOM 620 O O . LEU A 1 82 ? -5.600 -3.233 20.686 1.00 75.19 82 LEU A O 1
ATOM 624 N N . CYS A 1 83 ? -4.814 -1.423 19.630 1.00 76.62 83 CYS A N 1
ATOM 625 C CA . CYS A 1 83 ? -4.089 -0.892 20.781 1.00 76.62 83 CYS A CA 1
ATOM 626 C C . CYS A 1 83 ? -4.874 0.209 21.510 1.00 76.62 83 CYS A C 1
ATOM 628 O O . CYS A 1 83 ? -5.475 1.086 20.897 1.00 76.62 83 CYS A O 1
ATOM 630 N N . ASP A 1 84 ? -4.819 0.199 22.844 1.00 70.25 84 ASP A N 1
ATOM 631 C CA . ASP A 1 84 ? -5.405 1.258 23.683 1.00 70.25 84 ASP A CA 1
ATOM 632 C C . ASP A 1 84 ? -4.397 2.310 24.142 1.00 70.25 84 ASP A C 1
ATOM 634 O O . ASP A 1 84 ? -4.787 3.404 24.534 1.00 70.25 84 ASP A O 1
ATOM 638 N N . LYS A 1 85 ? -3.100 1.996 24.078 1.00 77.25 85 LYS A N 1
ATOM 639 C CA . LYS A 1 85 ? -2.010 2.890 24.480 1.00 77.25 85 LYS A CA 1
ATOM 640 C C . LYS A 1 85 ? -1.143 3.219 23.273 1.00 77.25 85 LYS A C 1
ATOM 642 O O . LYS A 1 85 ? -0.701 2.305 22.577 1.00 77.25 85 LYS A O 1
ATOM 647 N N . GLU A 1 86 ? -0.817 4.498 23.090 1.00 75.44 86 GLU A N 1
ATOM 648 C CA . GLU A 1 86 ? 0.045 4.956 21.990 1.00 75.44 86 GLU A CA 1
ATOM 649 C C . GLU A 1 86 ? 1.412 4.275 21.995 1.00 75.44 86 GLU A C 1
ATOM 651 O O . GLU A 1 86 ? 1.859 3.793 20.960 1.00 75.44 86 GLU A O 1
ATOM 656 N N . ARG A 1 87 ? 2.049 4.140 23.168 1.00 77.75 87 ARG A N 1
ATOM 657 C CA . ARG A 1 87 ? 3.339 3.437 23.275 1.00 77.75 87 ARG A CA 1
ATOM 658 C C . ARG A 1 87 ? 3.250 2.006 22.745 1.00 77.75 87 ARG A C 1
ATOM 660 O O . ARG A 1 87 ? 4.092 1.602 21.951 1.00 77.75 87 ARG A O 1
ATOM 667 N N . THR A 1 88 ? 2.230 1.250 23.150 1.00 81.81 88 THR A N 1
ATOM 668 C CA . THR A 1 88 ? 2.039 -0.138 22.703 1.00 81.81 88 THR A CA 1
ATOM 669 C C . THR A 1 88 ? 1.772 -0.211 21.201 1.00 81.81 88 THR A C 1
ATOM 671 O O . THR A 1 88 ? 2.332 -1.079 20.538 1.00 81.81 88 THR A O 1
ATOM 674 N N . ALA A 1 89 ? 0.996 0.729 20.656 1.00 81.56 89 ALA A N 1
ATOM 675 C CA . ALA A 1 89 ? 0.738 0.808 19.223 1.00 81.56 89 ALA A CA 1
ATOM 676 C C . ALA A 1 89 ? 2.015 1.057 18.418 1.00 81.56 89 ALA A C 1
ATOM 678 O O . ALA A 1 89 ? 2.261 0.364 17.435 1.00 81.56 89 ALA A O 1
ATOM 679 N N . THR A 1 90 ? 2.860 1.990 18.862 1.00 83.88 90 THR A N 1
ATOM 680 C CA . THR A 1 90 ? 4.131 2.288 18.193 1.00 83.88 90 THR A CA 1
ATOM 681 C C . THR A 1 90 ? 5.078 1.092 18.240 1.00 83.88 90 THR A C 1
ATOM 683 O O . THR A 1 90 ? 5.674 0.755 17.220 1.00 83.88 90 THR A O 1
ATOM 686 N N . TYR A 1 91 ? 5.185 0.398 19.380 1.00 86.81 91 TYR A N 1
ATOM 687 C CA . TYR A 1 91 ? 6.002 -0.818 19.471 1.00 86.81 91 TYR A CA 1
ATOM 688 C C . TYR A 1 91 ? 5.465 -1.951 18.594 1.00 86.81 91 TYR A C 1
ATOM 690 O O . TYR A 1 91 ? 6.257 -2.652 17.971 1.00 86.81 91 TYR A O 1
ATOM 698 N N . LEU A 1 92 ? 4.144 -2.119 18.498 1.00 86.25 92 LEU A N 1
ATOM 699 C CA . LEU A 1 92 ? 3.536 -3.147 17.655 1.00 86.25 92 LEU A CA 1
ATOM 700 C C . LEU A 1 92 ? 3.682 -2.819 16.163 1.00 86.25 92 LEU A C 1
ATOM 702 O O . LEU A 1 92 ? 4.001 -3.701 15.366 1.00 86.25 92 LEU A O 1
ATOM 706 N N . ALA A 1 93 ? 3.527 -1.551 15.783 1.00 85.56 93 ALA A N 1
ATOM 707 C CA . ALA A 1 93 ? 3.784 -1.079 14.427 1.00 85.56 93 ALA A CA 1
ATOM 708 C C . ALA A 1 93 ? 5.255 -1.291 14.039 1.00 85.56 93 ALA A C 1
ATOM 710 O O . ALA A 1 93 ? 5.538 -1.864 12.992 1.00 85.56 93 ALA A O 1
ATOM 711 N N . LEU A 1 94 ? 6.199 -0.909 14.903 1.00 85.44 94 LEU A N 1
ATOM 712 C CA . LEU A 1 94 ? 7.627 -1.078 14.633 1.00 85.44 94 LEU A CA 1
ATOM 713 C C . LEU A 1 94 ? 8.034 -2.561 14.612 1.00 85.44 94 LEU A C 1
ATOM 715 O O . LEU A 1 94 ? 8.772 -2.998 13.729 1.00 85.44 94 LEU A O 1
ATOM 719 N N . GLY A 1 95 ? 7.510 -3.343 15.557 1.00 87.50 95 GLY A N 1
ATOM 720 C CA . GLY A 1 95 ? 7.766 -4.775 15.683 1.00 87.50 95 GLY A CA 1
ATOM 721 C C . GLY A 1 95 ? 7.177 -5.608 14.546 1.00 87.50 95 GLY A C 1
ATOM 722 O O . GLY A 1 95 ? 7.738 -6.646 14.219 1.00 87.50 95 GLY A O 1
ATOM 723 N N . SER A 1 96 ? 6.093 -5.153 13.911 1.00 85.12 96 SER A N 1
ATOM 724 C CA . SER A 1 96 ? 5.542 -5.777 12.699 1.00 85.12 96 SER A CA 1
ATOM 725 C C . SER A 1 96 ? 6.211 -5.271 11.420 1.00 85.12 96 SER A C 1
ATOM 727 O O . SER A 1 96 ? 6.421 -6.049 10.493 1.00 85.12 96 SER A O 1
ATOM 729 N N . PHE A 1 97 ? 6.620 -4.001 11.376 1.00 83.19 97 PHE A N 1
ATOM 730 C CA . PHE A 1 97 ? 7.292 -3.416 10.218 1.00 83.19 97 PHE A CA 1
ATOM 731 C C . PHE A 1 97 ? 8.642 -4.078 9.921 1.00 83.19 97 PHE A C 1
ATOM 733 O O . PHE A 1 97 ? 8.920 -4.412 8.771 1.00 83.19 97 PHE A O 1
ATOM 740 N N . LEU A 1 98 ? 9.464 -4.318 10.947 1.00 84.62 98 LEU A N 1
ATOM 741 C CA . LEU A 1 98 ? 10.782 -4.948 10.798 1.00 84.62 98 LEU A CA 1
ATOM 742 C C . LEU A 1 98 ? 10.744 -6.317 10.084 1.00 84.62 98 LEU A C 1
ATOM 744 O O . LEU A 1 98 ? 11.414 -6.460 9.057 1.00 84.62 98 LEU A O 1
ATOM 748 N N . PRO A 1 99 ? 9.973 -7.320 10.552 1.00 80.31 99 PRO A N 1
ATOM 749 C CA . PRO A 1 99 ? 9.890 -8.613 9.879 1.00 80.31 99 PRO A CA 1
ATOM 750 C C . PRO A 1 99 ? 9.240 -8.496 8.502 1.00 80.31 99 PRO A C 1
ATOM 752 O O . PRO A 1 99 ? 9.686 -9.161 7.572 1.00 80.31 99 PRO A O 1
ATOM 755 N N . MET A 1 100 ? 8.244 -7.617 8.334 1.00 81.56 100 MET A N 1
ATOM 756 C CA . MET A 1 100 ? 7.614 -7.382 7.033 1.00 81.56 100 MET A CA 1
ATOM 757 C C . MET A 1 100 ? 8.639 -6.895 6.003 1.00 81.56 100 MET A C 1
ATOM 759 O O . MET A 1 100 ? 8.667 -7.387 4.880 1.00 81.56 100 MET A O 1
ATOM 763 N N . MET A 1 101 ? 9.516 -5.968 6.393 1.00 79.44 101 MET A N 1
ATOM 764 C CA . MET A 1 101 ? 10.537 -5.398 5.514 1.00 79.44 101 MET A CA 1
ATOM 765 C C . MET A 1 101 ? 11.627 -6.422 5.160 1.00 79.44 101 MET A C 1
ATOM 767 O O . MET A 1 101 ? 12.074 -6.472 4.013 1.00 79.44 101 MET A O 1
ATOM 771 N N . LEU A 1 102 ? 11.985 -7.298 6.107 1.00 79.75 102 LEU A N 1
ATOM 772 C CA . LEU A 1 102 ? 12.926 -8.401 5.886 1.00 79.75 102 LEU A CA 1
ATOM 773 C C . LEU A 1 102 ? 12.359 -9.472 4.933 1.00 79.75 102 LEU A C 1
ATOM 775 O O . LEU A 1 102 ? 13.051 -9.924 4.024 1.00 79.75 102 LEU A O 1
ATOM 779 N N . LEU A 1 103 ? 11.094 -9.858 5.125 1.00 77.00 103 LEU A N 1
ATOM 780 C CA . LEU A 1 103 ? 10.421 -10.933 4.383 1.00 77.00 103 LEU A CA 1
ATOM 781 C C . LEU A 1 103 ? 9.943 -10.514 2.984 1.00 77.00 103 LEU A C 1
ATOM 783 O O . LEU A 1 103 ? 9.745 -11.377 2.132 1.00 77.00 103 LEU A O 1
ATOM 787 N N . CYS A 1 104 ? 9.775 -9.211 2.736 1.00 71.50 104 CYS A N 1
ATOM 788 C CA . CYS A 1 104 ? 9.268 -8.650 1.476 1.00 71.50 104 CYS A CA 1
ATOM 789 C C . CYS A 1 104 ? 10.222 -8.830 0.274 1.00 71.50 104 CYS A C 1
ATOM 791 O O . CYS A 1 104 ? 9.850 -8.590 -0.872 1.00 71.50 104 CYS A O 1
ATOM 793 N N . GLY A 1 105 ? 11.464 -9.260 0.503 1.00 68.12 105 GLY A N 1
ATOM 794 C CA . GLY A 1 105 ? 12.405 -9.528 -0.585 1.00 68.12 105 GLY A CA 1
ATOM 795 C C . GLY A 1 105 ? 13.238 -8.320 -1.038 1.00 68.12 105 GLY A C 1
ATOM 796 O O . GLY A 1 105 ? 13.917 -8.387 -2.064 1.00 68.12 105 GLY A O 1
ATOM 797 N N . ILE A 1 106 ? 13.173 -7.199 -0.303 1.00 70.75 106 ILE A N 1
ATOM 798 C CA . ILE A 1 106 ? 13.935 -5.970 -0.598 1.00 70.75 106 ILE A CA 1
ATOM 799 C C . ILE A 1 106 ? 15.417 -6.159 -0.258 1.00 70.75 106 ILE A C 1
ATOM 801 O O . ILE A 1 106 ? 16.279 -5.837 -1.073 1.00 70.75 106 ILE A O 1
ATOM 805 N N . ILE A 1 107 ? 15.700 -6.673 0.943 1.00 73.50 107 ILE A N 1
ATOM 806 C CA . ILE A 1 107 ? 17.067 -6.876 1.447 1.00 73.50 107 ILE A CA 1
ATOM 807 C C . ILE A 1 107 ? 17.624 -8.225 0.978 1.00 73.50 107 ILE A C 1
ATOM 809 O O . ILE A 1 107 ? 18.774 -8.297 0.552 1.00 73.50 107 ILE A O 1
ATOM 813 N N . TRP A 1 108 ? 16.813 -9.286 1.046 1.00 71.25 108 TRP A N 1
ATOM 814 C CA . TRP A 1 108 ? 17.225 -10.652 0.714 1.00 71.25 108 TRP A CA 1
ATOM 815 C C . TRP A 1 108 ? 16.325 -11.246 -0.372 1.00 71.25 108 TRP A C 1
ATOM 817 O O . TRP A 1 108 ? 15.110 -11.156 -0.225 1.00 71.25 108 TRP A O 1
ATOM 827 N N . PRO A 1 109 ? 16.860 -11.868 -1.438 1.00 71.88 109 PRO A N 1
ATOM 828 C CA . PRO A 1 109 ? 16.033 -12.477 -2.477 1.00 71.88 109 PRO A CA 1
ATOM 829 C C . PRO A 1 109 ? 15.177 -13.614 -1.908 1.00 71.88 109 PRO A C 1
ATOM 831 O O . PRO A 1 109 ? 15.653 -14.442 -1.129 1.00 71.88 109 PRO A O 1
ATOM 834 N N . ILE A 1 110 ? 13.911 -13.667 -2.316 1.00 70.69 110 ILE A N 1
ATOM 835 C CA . ILE A 1 110 ? 12.925 -14.628 -1.800 1.00 70.69 110 ILE A CA 1
ATOM 836 C C . ILE A 1 110 ? 13.341 -16.062 -2.171 1.00 70.69 110 ILE A C 1
ATOM 838 O O . ILE A 1 110 ? 13.100 -16.993 -1.406 1.00 70.69 110 ILE A O 1
ATOM 842 N N . GLU A 1 111 ? 14.032 -16.238 -3.303 1.00 72.62 111 GLU A N 1
ATOM 843 C CA . GLU A 1 111 ? 14.556 -17.529 -3.764 1.00 72.62 111 GLU A CA 1
ATOM 844 C C . GLU A 1 111 ? 15.659 -18.098 -2.856 1.00 72.62 111 GLU A C 1
ATOM 846 O O . GLU A 1 111 ? 15.927 -19.295 -2.894 1.00 72.62 111 GLU A O 1
ATOM 851 N N . GLY A 1 112 ? 16.303 -17.256 -2.042 1.00 70.31 112 GLY A N 1
ATOM 852 C CA . GLY A 1 112 ? 17.374 -17.656 -1.127 1.00 70.31 112 GLY A CA 1
ATOM 853 C C . GLY A 1 112 ? 16.902 -18.032 0.281 1.00 70.31 112 GLY A C 1
ATOM 854 O O . GLY A 1 112 ? 17.745 -18.264 1.146 1.00 70.31 112 GLY A O 1
ATOM 855 N N . MET A 1 113 ? 15.592 -18.030 0.549 1.00 78.69 113 MET A N 1
ATOM 856 C CA . MET A 1 113 ? 15.033 -18.308 1.877 1.00 78.69 113 MET A CA 1
ATOM 857 C C . MET A 1 113 ? 14.693 -19.794 2.070 1.00 78.69 113 MET A C 1
ATOM 859 O O . MET A 1 113 ? 14.369 -20.508 1.126 1.00 78.69 113 MET A O 1
ATOM 863 N N . HIS A 1 114 ? 14.721 -20.265 3.322 1.00 79.44 114 HIS A N 1
ATOM 864 C CA . HIS A 1 114 ? 14.243 -21.606 3.681 1.00 79.44 114 HIS A CA 1
ATOM 865 C C . HIS A 1 114 ? 12.748 -21.762 3.339 1.00 79.44 114 HIS A C 1
ATOM 867 O O . HIS A 1 114 ? 11.984 -20.810 3.508 1.00 79.44 114 HIS A O 1
ATOM 873 N N . ILE A 1 115 ? 12.312 -22.969 2.946 1.00 79.44 115 ILE A N 1
ATOM 874 C CA . ILE A 1 115 ? 10.967 -23.249 2.390 1.00 79.44 115 ILE A CA 1
ATOM 875 C C . ILE A 1 115 ? 9.824 -22.617 3.213 1.00 79.44 115 ILE A C 1
ATOM 877 O O . ILE A 1 115 ? 8.886 -22.048 2.665 1.00 79.44 115 ILE A O 1
ATOM 881 N N . ILE A 1 116 ? 9.932 -22.662 4.546 1.00 81.75 116 ILE A N 1
ATOM 882 C CA . ILE A 1 116 ? 8.923 -22.147 5.486 1.00 81.75 116 ILE A CA 1
ATOM 883 C C . ILE A 1 116 ? 8.799 -20.621 5.390 1.00 81.75 116 ILE A C 1
ATOM 885 O O . ILE A 1 116 ? 7.693 -20.092 5.302 1.00 81.75 116 ILE A O 1
ATOM 889 N N . LEU A 1 117 ? 9.932 -19.911 5.382 1.00 74.75 117 LEU A N 1
ATOM 890 C CA . LEU A 1 117 ? 9.945 -18.454 5.239 1.00 74.75 117 LEU A CA 1
ATOM 891 C C . LEU A 1 117 ? 9.440 -18.043 3.860 1.00 74.75 117 LEU A C 1
ATOM 893 O O . LEU A 1 117 ? 8.724 -17.055 3.750 1.00 74.75 117 LEU A O 1
ATOM 897 N N . GLN A 1 118 ? 9.748 -18.832 2.831 1.00 75.94 118 GLN A N 1
ATOM 898 C CA . GLN A 1 118 ? 9.292 -18.573 1.473 1.00 75.94 118 GLN A CA 1
ATOM 899 C C . GLN A 1 118 ? 7.757 -18.598 1.371 1.00 75.94 118 GLN A C 1
ATOM 901 O O . GLN A 1 118 ? 7.162 -17.686 0.794 1.00 75.94 118 GLN A O 1
ATOM 906 N N . TYR A 1 119 ? 7.099 -19.585 1.995 1.00 77.56 119 TYR A N 1
ATOM 907 C CA . TYR A 1 119 ? 5.634 -19.635 2.071 1.00 77.56 119 TYR A CA 1
ATOM 908 C C . TYR A 1 119 ? 5.048 -18.421 2.798 1.00 77.56 119 TYR A C 1
ATOM 910 O O . TYR A 1 119 ? 4.085 -17.832 2.311 1.00 77.56 119 TYR A O 1
ATOM 918 N N . ILE A 1 120 ? 5.641 -18.013 3.925 1.00 75.75 120 ILE A N 1
ATOM 919 C CA . ILE A 1 120 ? 5.190 -16.833 4.677 1.00 75.75 120 ILE A CA 1
ATOM 920 C C . ILE A 1 120 ? 5.328 -15.576 3.813 1.00 75.75 120 ILE A C 1
ATOM 922 O O . ILE A 1 120 ? 4.368 -14.820 3.669 1.00 75.75 120 ILE A O 1
ATOM 926 N N . SER A 1 121 ? 6.480 -15.380 3.170 1.00 73.19 121 SER A N 1
ATOM 927 C CA . SER A 1 121 ? 6.719 -14.247 2.278 1.00 73.19 121 SER A CA 1
ATOM 928 C C . SER A 1 121 ? 5.731 -14.197 1.115 1.00 73.19 121 SER A C 1
ATOM 930 O O . SER A 1 121 ? 5.287 -13.108 0.766 1.00 73.19 121 SER A O 1
ATOM 932 N N . TYR A 1 122 ? 5.323 -15.332 0.539 1.00 71.12 122 TYR A N 1
ATOM 933 C CA . TYR A 1 122 ? 4.326 -15.337 -0.539 1.00 71.12 122 TYR A CA 1
ATOM 934 C C . TYR A 1 122 ? 2.913 -14.952 -0.092 1.00 71.12 122 TYR A C 1
ATOM 936 O O . TYR A 1 122 ? 2.140 -14.466 -0.916 1.00 71.12 122 TYR A O 1
ATOM 944 N N . VAL A 1 123 ? 2.582 -15.139 1.187 1.00 73.00 123 VAL A N 1
ATOM 945 C CA . VAL A 1 123 ? 1.298 -14.710 1.764 1.00 73.00 123 VAL A CA 1
ATOM 946 C C . VAL A 1 123 ? 1.287 -13.202 2.043 1.00 73.00 123 VAL A C 1
ATOM 948 O O . VAL A 1 123 ? 0.222 -12.580 2.041 1.00 73.00 123 VAL A O 1
ATOM 951 N N . LEU A 1 124 ? 2.460 -12.593 2.255 1.00 71.94 124 LEU A N 1
ATOM 952 C CA . LEU A 1 124 ? 2.564 -11.169 2.554 1.00 71.94 124 LEU A CA 1
ATOM 953 C C . LEU A 1 124 ? 2.165 -10.303 1.338 1.00 71.94 124 LEU A C 1
ATOM 955 O O . LEU A 1 124 ? 2.732 -10.460 0.252 1.00 71.94 124 LEU A O 1
ATOM 959 N N . PRO A 1 125 ? 1.270 -9.307 1.522 1.00 67.81 125 PRO A N 1
ATOM 960 C CA . PRO A 1 125 ? 0.825 -8.420 0.440 1.00 67.81 125 PRO A CA 1
ATOM 961 C C . PRO 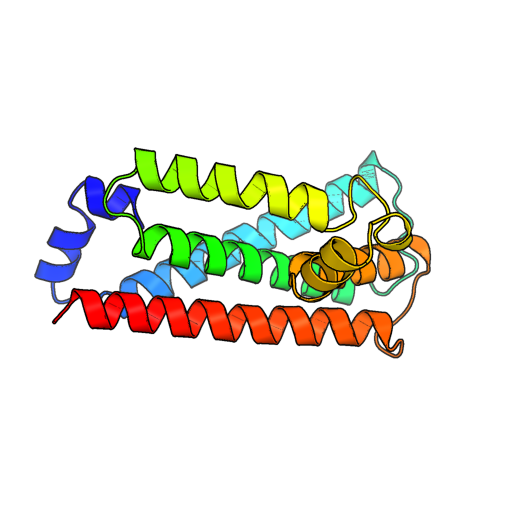A 1 125 ? 1.970 -7.614 -0.164 1.00 67.81 125 PRO A C 1
ATOM 963 O O . PRO A 1 125 ? 1.981 -7.311 -1.358 1.00 67.81 125 PRO A O 1
ATOM 966 N N . LEU A 1 126 ? 2.939 -7.261 0.679 1.00 69.00 126 LEU A N 1
ATOM 967 C CA . LEU A 1 126 ? 4.057 -6.414 0.302 1.00 69.00 126 LEU A CA 1
ATOM 968 C C . LEU A 1 126 ? 4.987 -7.124 -0.693 1.00 69.00 126 LEU A C 1
ATOM 970 O O . LEU A 1 126 ? 5.395 -6.518 -1.679 1.00 69.00 126 LEU A O 1
ATOM 974 N N . THR A 1 127 ? 5.232 -8.424 -0.511 1.00 75.50 127 THR A N 1
ATOM 975 C CA . THR A 1 127 ? 6.181 -9.204 -1.320 1.00 75.50 127 THR A CA 1
ATOM 976 C C . THR A 1 127 ? 5.798 -9.218 -2.801 1.00 75.50 127 THR A C 1
ATOM 978 O O . THR A 1 127 ? 6.603 -8.868 -3.664 1.00 75.50 127 THR A O 1
ATOM 981 N N . LYS A 1 128 ? 4.537 -9.548 -3.114 1.00 72.88 128 LYS A N 1
ATOM 982 C CA . LYS A 1 128 ? 4.033 -9.577 -4.501 1.00 72.88 128 LYS A CA 1
ATOM 983 C C . LYS A 1 128 ? 3.986 -8.191 -5.140 1.00 72.88 128 LYS A C 1
ATOM 985 O O . LYS A 1 128 ? 4.238 -8.048 -6.339 1.00 72.88 128 LYS A O 1
ATOM 990 N N . SER A 1 129 ? 3.715 -7.164 -4.339 1.00 75.56 129 SER A N 1
ATOM 991 C CA . SER A 1 129 ? 3.720 -5.764 -4.775 1.00 75.56 129 SER A CA 1
ATOM 992 C C . SER A 1 129 ? 5.119 -5.306 -5.163 1.00 75.56 129 SER A C 1
ATOM 994 O O . SER A 1 129 ? 5.311 -4.717 -6.224 1.00 75.56 129 SER A O 1
ATOM 996 N N . THR A 1 130 ? 6.113 -5.618 -4.334 1.00 73.31 130 THR A N 1
ATOM 997 C CA . THR A 1 130 ? 7.510 -5.253 -4.568 1.00 73.31 130 THR A CA 1
ATOM 998 C C . THR A 1 130 ? 8.115 -6.026 -5.739 1.00 73.31 130 THR A C 1
ATOM 1000 O O . THR A 1 130 ? 8.819 -5.428 -6.552 1.00 73.3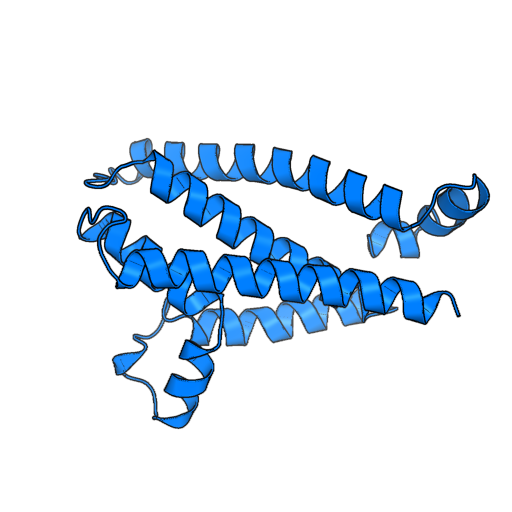1 130 THR A O 1
ATOM 1003 N N . GLU A 1 131 ? 7.791 -7.312 -5.896 1.00 76.50 131 GLU A N 1
ATOM 1004 C CA . GLU A 1 131 ? 8.188 -8.116 -7.062 1.00 76.50 131 GLU A CA 1
ATOM 1005 C C . GLU A 1 131 ? 7.628 -7.525 -8.372 1.00 76.50 131 GLU A C 1
ATOM 1007 O O . GLU A 1 131 ? 8.346 -7.383 -9.371 1.00 76.50 131 GLU A O 1
ATOM 1012 N N . SER A 1 132 ? 6.361 -7.096 -8.347 1.00 73.38 132 SER A N 1
ATOM 1013 C CA . SER A 1 132 ? 5.691 -6.438 -9.475 1.00 73.38 132 SER A CA 1
ATOM 1014 C C . SER A 1 132 ? 6.322 -5.083 -9.796 1.00 73.38 132 SER A C 1
ATOM 1016 O O . SER A 1 132 ? 6.667 -4.823 -10.948 1.00 73.38 132 SER 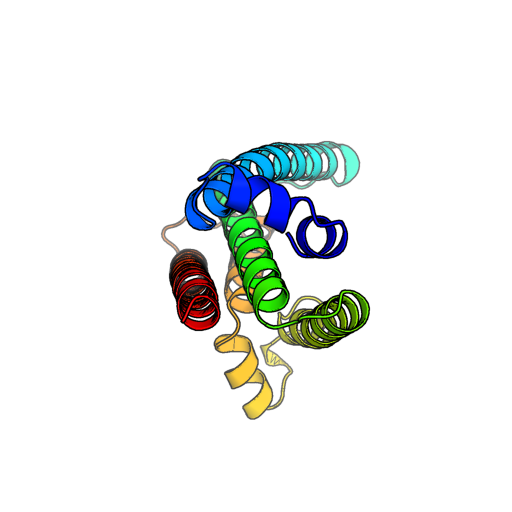A O 1
ATOM 1018 N N . LEU A 1 133 ? 6.556 -4.247 -8.778 1.00 73.06 133 LEU A N 1
ATOM 1019 C CA . LEU A 1 133 ? 7.183 -2.934 -8.931 1.00 73.06 133 LEU A CA 1
ATOM 1020 C C . LEU A 1 133 ? 8.594 -3.056 -9.522 1.00 73.06 133 LEU A C 1
ATOM 1022 O O . LEU A 1 133 ? 8.940 -2.346 -10.466 1.00 73.06 133 LEU A O 1
ATOM 1026 N N . ARG A 1 134 ? 9.393 -4.005 -9.022 1.00 74.62 134 ARG A N 1
ATOM 1027 C CA . ARG A 1 134 ? 10.739 -4.291 -9.535 1.00 74.62 134 ARG A CA 1
ATOM 1028 C C . ARG A 1 134 ? 10.701 -4.761 -10.987 1.00 74.62 134 ARG A C 1
ATOM 1030 O O . ARG A 1 134 ? 11.482 -4.277 -11.805 1.00 74.62 134 ARG A O 1
ATOM 1037 N N . SER A 1 135 ? 9.767 -5.650 -11.323 1.00 69.75 135 SER A N 1
ATOM 1038 C CA . SER A 1 135 ? 9.575 -6.142 -12.692 1.00 69.75 135 SER A CA 1
ATOM 1039 C C . SER A 1 135 ? 9.171 -5.020 -13.655 1.00 69.75 135 SER A C 1
ATOM 1041 O O . SER A 1 135 ? 9.684 -4.953 -14.770 1.00 69.75 135 SER A O 1
ATOM 1043 N N . MET A 1 136 ? 8.315 -4.092 -13.225 1.00 71.19 136 MET A N 1
ATOM 1044 C CA . MET A 1 136 ? 7.902 -2.944 -14.037 1.00 71.19 136 MET A CA 1
ATOM 1045 C C . MET A 1 136 ? 9.034 -1.929 -14.238 1.00 71.19 136 MET A C 1
ATOM 1047 O O . MET A 1 136 ? 9.233 -1.455 -15.356 1.00 71.19 136 MET A O 1
ATOM 1051 N N . LEU A 1 137 ? 9.803 -1.628 -13.186 1.00 69.38 137 LEU A N 1
ATOM 1052 C CA . LEU A 1 137 ? 10.910 -0.670 -13.248 1.00 69.38 137 LEU A CA 1
ATOM 1053 C C . LEU A 1 137 ? 12.110 -1.211 -14.038 1.00 69.38 137 LEU A C 1
ATOM 1055 O O . LEU A 1 137 ? 12.667 -0.489 -14.858 1.00 69.38 137 LEU A O 1
ATOM 1059 N N . GLN A 1 138 ? 12.503 -2.473 -13.824 1.00 67.75 138 GLN A N 1
ATOM 1060 C CA . GLN A 1 138 ? 13.701 -3.048 -14.453 1.00 67.75 138 GLN A CA 1
ATOM 1061 C C . GLN A 1 138 ? 13.433 -3.660 -15.832 1.00 67.75 138 GLN A C 1
ATOM 1063 O O . GLN A 1 138 ? 14.278 -3.554 -16.719 1.00 67.75 138 GLN A O 1
ATOM 1068 N N . ARG A 1 139 ? 12.282 -4.320 -16.031 1.00 62.28 139 ARG A N 1
ATOM 1069 C CA . ARG A 1 139 ? 11.981 -5.055 -17.276 1.00 62.28 139 ARG A CA 1
ATOM 1070 C C . ARG A 1 139 ? 11.023 -4.314 -18.211 1.00 62.28 139 ARG A C 1
ATOM 1072 O O . ARG A 1 139 ? 10.892 -4.714 -19.362 1.00 62.28 139 ARG A O 1
ATOM 1079 N N . GLY A 1 140 ? 10.374 -3.239 -17.753 1.00 62.53 140 GLY A N 1
ATOM 1080 C CA . GLY A 1 140 ? 9.426 -2.458 -18.560 1.00 62.53 140 GLY A CA 1
ATOM 1081 C C . GLY A 1 140 ? 8.143 -3.214 -18.918 1.00 62.53 140 GLY A C 1
ATOM 1082 O O . GLY A 1 140 ? 7.478 -2.884 -19.895 1.00 62.53 140 GLY A O 1
ATOM 1083 N N . TRP A 1 141 ? 7.812 -4.262 -18.164 1.00 64.94 141 TRP A N 1
ATOM 1084 C CA . TRP A 1 141 ? 6.668 -5.120 -18.450 1.00 64.94 141 TRP A CA 1
ATOM 1085 C C . TRP A 1 141 ? 5.335 -4.387 -18.246 1.00 64.94 141 TRP A C 1
ATOM 1087 O O . TRP A 1 141 ? 5.140 -3.683 -17.256 1.00 64.94 141 TRP A O 1
ATOM 1097 N N . SER A 1 142 ? 4.420 -4.562 -19.204 1.00 60.56 142 SER A N 1
ATOM 1098 C CA . SER A 1 142 ? 3.039 -4.067 -19.135 1.00 60.56 142 SER A CA 1
ATOM 1099 C C . SER A 1 142 ? 2.144 -5.027 -18.334 1.00 60.56 142 SER A C 1
ATOM 1101 O O . SER A 1 142 ? 2.561 -6.126 -17.964 1.00 60.56 142 SER A O 1
ATOM 1103 N N . ILE A 1 143 ? 0.891 -4.634 -18.092 1.00 56.62 143 ILE A N 1
ATOM 1104 C CA . ILE A 1 143 ? -0.061 -5.351 -17.228 1.00 56.62 143 ILE A CA 1
ATOM 1105 C C . ILE A 1 143 ? -0.429 -6.762 -17.698 1.00 56.62 143 ILE A C 1
ATOM 1107 O O . ILE A 1 143 ? -0.967 -7.549 -16.925 1.00 56.62 143 ILE A O 1
ATOM 1111 N N . GLY A 1 144 ? -0.129 -7.089 -18.956 1.00 58.81 144 GLY A N 1
ATOM 1112 C CA . GLY A 1 144 ? -0.388 -8.405 -19.537 1.00 58.81 144 GLY A CA 1
ATOM 1113 C C . GLY A 1 144 ? 0.501 -9.524 -18.989 1.00 58.81 144 GLY A C 1
ATOM 1114 O O . GLY A 1 144 ? 0.289 -10.680 -19.342 1.00 58.81 144 GLY A O 1
ATOM 1115 N N . VAL A 1 145 ? 1.497 -9.217 -18.148 1.00 66.44 145 VAL A N 1
ATOM 1116 C CA . VAL A 1 145 ? 2.363 -10.242 -17.559 1.00 66.44 145 VAL A CA 1
ATOM 1117 C C . VAL A 1 145 ? 1.751 -10.779 -16.252 1.00 66.44 145 VAL A C 1
ATOM 1119 O O . VAL A 1 145 ? 1.434 -9.981 -15.364 1.00 66.44 145 VAL A O 1
ATOM 1122 N N . PRO A 1 146 ? 1.640 -12.114 -16.076 1.00 68.94 146 PRO A N 1
ATOM 1123 C CA . PRO A 1 146 ? 1.014 -12.735 -14.902 1.00 68.94 146 PRO A CA 1
ATOM 1124 C C . PRO A 1 146 ? 1.588 -12.277 -13.556 1.00 68.94 146 PRO A C 1
ATOM 1126 O O . PRO A 1 146 ? 0.856 -12.161 -12.574 1.00 68.94 146 PRO A O 1
ATOM 1129 N N . THR A 1 147 ? 2.888 -11.974 -13.507 1.00 67.94 147 THR A N 1
ATOM 1130 C CA . THR A 1 147 ? 3.559 -11.505 -12.289 1.00 67.94 147 THR A CA 1
ATOM 1131 C C . THR A 1 147 ? 3.020 -10.151 -11.829 1.00 67.94 147 THR A C 1
ATOM 1133 O O . THR A 1 147 ? 2.738 -9.989 -10.646 1.00 67.94 147 THR A O 1
ATOM 1136 N N . VAL A 1 148 ? 2.772 -9.218 -12.754 1.00 68.69 148 VAL A N 1
ATOM 1137 C CA . VAL A 1 148 ? 2.274 -7.868 -12.447 1.00 68.69 148 VAL A CA 1
ATOM 1138 C C . VAL A 1 148 ? 0.819 -7.915 -11.983 1.00 68.69 148 VAL A C 1
ATOM 1140 O O . VAL A 1 148 ? 0.481 -7.334 -10.952 1.00 68.69 148 VAL A O 1
ATOM 1143 N N . TYR A 1 149 ? -0.041 -8.652 -12.692 1.00 71.94 149 TYR A N 1
ATOM 1144 C CA . TYR A 1 149 ? -1.454 -8.781 -12.316 1.00 71.94 149 TYR A CA 1
ATOM 1145 C C . TYR A 1 149 ? -1.627 -9.453 -10.943 1.00 71.94 149 TYR A C 1
ATOM 1147 O O . TYR A 1 149 ? -2.478 -9.038 -10.155 1.00 71.94 149 TYR A O 1
ATOM 1155 N N . SER A 1 150 ? -0.760 -10.416 -10.599 1.00 73.94 150 SER A N 1
ATOM 1156 C CA . SER A 1 150 ? -0.774 -11.055 -9.277 1.00 73.94 150 SER A CA 1
ATOM 1157 C C . SER A 1 150 ? -0.513 -10.074 -8.122 1.00 73.94 150 SER A C 1
ATOM 1159 O O . SER A 1 150 ? -1.143 -10.193 -7.070 1.00 73.94 150 SER A O 1
ATOM 1161 N N . GLY A 1 151 ? 0.336 -9.056 -8.324 1.00 74.56 151 GLY A N 1
ATOM 1162 C CA . GLY A 1 151 ? 0.573 -7.997 -7.339 1.00 74.56 151 GLY A CA 1
ATOM 1163 C C . GLY A 1 151 ? -0.645 -7.096 -7.126 1.00 74.56 151 GLY A C 1
ATOM 1164 O O . GLY A 1 151 ? -1.016 -6.813 -5.984 1.00 74.56 151 GLY A O 1
ATOM 1165 N N . PHE A 1 152 ? -1.321 -6.701 -8.208 1.00 76.62 152 PHE A N 1
ATOM 1166 C CA . PHE A 1 152 ? -2.554 -5.905 -8.132 1.00 76.62 152 PHE A CA 1
ATOM 1167 C C . PHE A 1 152 ? -3.687 -6.657 -7.425 1.00 76.62 152 PHE A C 1
ATOM 1169 O O . PHE A 1 152 ? -4.364 -6.097 -6.564 1.00 76.62 152 PHE A O 1
ATOM 1176 N N . ILE A 1 153 ? -3.877 -7.943 -7.729 1.00 80.19 153 ILE A N 1
ATOM 1177 C CA . ILE A 1 153 ? -4.894 -8.755 -7.048 1.00 80.19 153 ILE A CA 1
ATOM 1178 C C . ILE A 1 153 ? -4.566 -8.895 -5.560 1.00 80.19 153 ILE A C 1
ATOM 1180 O O . ILE A 1 153 ? -5.425 -8.645 -4.717 1.00 80.19 153 ILE A O 1
ATOM 1184 N N . SER A 1 154 ? -3.321 -9.257 -5.232 1.00 80.38 154 SER A N 1
ATOM 1185 C CA . SER A 1 154 ? -2.905 -9.488 -3.847 1.00 80.38 154 SER A CA 1
ATOM 1186 C C . SER A 1 154 ? -3.086 -8.236 -2.984 1.00 80.38 154 SER A C 1
ATOM 1188 O O . SER A 1 154 ? -3.616 -8.322 -1.878 1.00 80.38 154 SER A O 1
ATOM 1190 N N . THR A 1 155 ? -2.698 -7.061 -3.490 1.00 79.25 155 THR A N 1
ATOM 1191 C CA . THR A 1 155 ? -2.899 -5.782 -2.783 1.00 79.25 155 THR A CA 1
ATOM 1192 C C . THR A 1 155 ? -4.366 -5.451 -2.596 1.00 79.25 155 THR A C 1
ATOM 1194 O O . THR A 1 155 ? -4.766 -5.094 -1.493 1.00 79.25 155 THR A O 1
ATOM 1197 N N . THR A 1 156 ? -5.182 -5.613 -3.638 1.00 80.94 156 THR A N 1
ATOM 1198 C CA . THR A 1 156 ? -6.624 -5.344 -3.564 1.00 80.94 156 THR A CA 1
ATOM 1199 C C . THR A 1 156 ? -7.300 -6.218 -2.509 1.00 80.94 156 THR A C 1
ATOM 1201 O O . THR A 1 156 ? -8.050 -5.709 -1.677 1.00 80.94 156 THR A O 1
ATOM 1204 N N . ILE A 1 157 ? -7.002 -7.522 -2.503 1.00 86.38 157 ILE A N 1
ATOM 1205 C CA . ILE A 1 157 ? -7.556 -8.474 -1.533 1.00 86.38 157 ILE A CA 1
ATOM 1206 C C . ILE A 1 157 ? -7.179 -8.058 -0.112 1.00 86.38 157 ILE A C 1
ATOM 1208 O O . ILE A 1 157 ? -8.051 -7.957 0.749 1.00 86.38 157 ILE A O 1
ATOM 1212 N N . TRP A 1 158 ? -5.904 -7.760 0.136 1.00 82.12 158 TRP A N 1
ATOM 1213 C CA . TRP A 1 158 ? -5.450 -7.370 1.469 1.00 82.12 158 TRP A CA 1
ATOM 1214 C C . TRP A 1 158 ? -6.011 -6.024 1.931 1.00 82.12 158 TRP A C 1
ATOM 1216 O O . TRP A 1 158 ? -6.365 -5.898 3.099 1.00 82.12 158 TRP A O 1
ATOM 1226 N N . ILE A 1 159 ? -6.178 -5.048 1.034 1.00 82.81 159 ILE A N 1
ATOM 1227 C CA . ILE A 1 159 ? -6.850 -3.777 1.348 1.00 82.81 159 ILE A CA 1
ATOM 1228 C C . ILE A 1 159 ? -8.285 -4.035 1.821 1.00 82.81 159 ILE A C 1
ATOM 1230 O O . ILE A 1 159 ? -8.696 -3.491 2.845 1.00 82.81 159 ILE A O 1
ATOM 1234 N N . ILE A 1 160 ? -9.036 -4.891 1.117 1.00 83.69 160 ILE A N 1
ATOM 1235 C CA . ILE A 1 160 ? -10.410 -5.258 1.497 1.00 83.69 160 ILE A CA 1
ATOM 1236 C C . ILE A 1 160 ? -10.416 -5.978 2.850 1.00 83.69 160 ILE A C 1
ATOM 1238 O O . ILE A 1 160 ? -11.215 -5.642 3.726 1.00 83.69 160 ILE A O 1
ATOM 1242 N N . VAL A 1 161 ? -9.501 -6.928 3.058 1.00 85.94 161 VAL A N 1
ATOM 1243 C CA . VAL A 1 161 ? -9.369 -7.653 4.329 1.00 85.94 161 VAL A CA 1
ATOM 1244 C C . VAL A 1 161 ? -9.070 -6.684 5.472 1.00 85.94 161 VAL A C 1
ATOM 1246 O O . VAL A 1 161 ? -9.787 -6.687 6.463 1.00 85.94 161 VAL A O 1
ATOM 1249 N N . TYR A 1 162 ? -8.089 -5.791 5.344 1.00 81.81 162 TYR A N 1
ATOM 1250 C CA . TYR A 1 162 ? -7.766 -4.843 6.412 1.00 81.81 162 TYR A CA 1
ATOM 1251 C C . TYR A 1 162 ? -8.880 -3.820 6.669 1.00 81.81 162 TYR A C 1
ATOM 1253 O O . TYR A 1 162 ? -9.150 -3.504 7.828 1.00 81.81 162 TYR A O 1
ATOM 1261 N N . LEU A 1 163 ? -9.572 -3.341 5.629 1.00 79.62 163 LEU A N 1
ATOM 1262 C CA . LEU A 1 163 ? -10.729 -2.452 5.788 1.00 79.62 163 LEU A CA 1
ATOM 1263 C C . LEU A 1 163 ? -11.877 -3.138 6.529 1.00 79.62 163 LEU A C 1
ATOM 1265 O O . LEU A 1 163 ? -12.410 -2.582 7.487 1.00 79.62 163 LEU A O 1
ATOM 1269 N N . THR A 1 164 ? -12.239 -4.354 6.119 1.00 82.88 164 THR A N 1
ATOM 1270 C CA . THR A 1 164 ? -13.300 -5.132 6.779 1.00 82.88 164 THR A CA 1
ATOM 1271 C C . THR A 1 164 ? -12.953 -5.440 8.234 1.00 82.88 164 THR A C 1
ATOM 1273 O O . THR A 1 164 ? -13.799 -5.264 9.111 1.00 82.88 164 THR A O 1
ATOM 1276 N N . LEU A 1 165 ? -11.699 -5.804 8.515 1.00 82.75 165 LEU A N 1
ATOM 1277 C CA . LEU A 1 165 ? -11.204 -6.074 9.867 1.00 82.75 165 LEU A CA 1
ATOM 1278 C C . LEU A 1 165 ? -11.213 -4.807 10.737 1.00 82.75 165 LEU A C 1
ATOM 1280 O O . LEU A 1 165 ? -11.638 -4.857 11.889 1.00 82.75 165 LEU A O 1
ATOM 1284 N N . SER A 1 166 ? -10.823 -3.657 10.177 1.00 77.56 166 SER A N 1
ATOM 1285 C CA . SER A 1 166 ? -10.884 -2.363 10.867 1.00 77.56 166 SER A CA 1
ATOM 1286 C C . SER A 1 166 ? -12.324 -1.963 11.212 1.00 77.56 166 SER A C 1
ATOM 1288 O O . SER A 1 166 ? -12.600 -1.605 12.358 1.00 77.56 166 SER A O 1
ATOM 1290 N N . ILE A 1 167 ? -13.265 -2.095 10.269 1.00 76.44 167 ILE A N 1
ATOM 1291 C CA . ILE A 1 167 ? -14.688 -1.796 10.502 1.00 76.44 167 ILE A CA 1
ATOM 1292 C C . ILE A 1 167 ? -15.267 -2.717 11.585 1.00 76.44 167 ILE A C 1
ATOM 1294 O O . ILE A 1 167 ? -15.986 -2.257 12.475 1.00 76.44 167 ILE A O 1
ATOM 1298 N N . LEU A 1 168 ? -14.939 -4.011 11.540 1.00 78.31 168 LEU A N 1
ATOM 1299 C CA . LEU A 1 168 ? -15.422 -5.001 12.500 1.00 78.31 168 LEU A CA 1
ATOM 1300 C C . LEU A 1 168 ? -14.884 -4.724 13.912 1.00 78.31 168 LEU A C 1
ATOM 1302 O O . LEU A 1 168 ? -15.665 -4.722 14.862 1.00 78.31 168 LEU A O 1
ATOM 1306 N N . LEU A 1 169 ? -13.593 -4.402 14.048 1.00 74.31 169 LEU A N 1
ATOM 1307 C CA . LEU A 1 169 ? -12.976 -4.033 15.329 1.00 74.31 169 LEU A CA 1
ATOM 1308 C C . LEU A 1 169 ? -13.635 -2.801 15.963 1.00 74.31 169 LEU A C 1
ATOM 1310 O O . LEU A 1 169 ? -13.874 -2.774 17.169 1.00 74.31 169 LEU A O 1
ATOM 1314 N N . ILE A 1 170 ? -13.978 -1.795 15.156 1.00 69.75 170 ILE A N 1
ATOM 1315 C CA . ILE A 1 170 ? -14.651 -0.583 15.643 1.00 69.75 170 ILE A CA 1
ATOM 1316 C C . ILE A 1 170 ? -16.079 -0.884 16.093 1.00 69.75 170 ILE A C 1
ATOM 1318 O O . ILE A 1 170 ? -16.546 -0.315 17.081 1.00 69.75 170 ILE A O 1
ATOM 1322 N N . LYS A 1 171 ? -16.770 -1.797 15.403 1.00 66.62 171 LYS A N 1
ATOM 1323 C CA . LYS A 1 171 ? -18.121 -2.220 15.778 1.00 66.62 171 LYS A CA 1
ATOM 1324 C C . LYS A 1 171 ? -18.125 -3.028 17.080 1.00 66.62 171 LYS A C 1
ATOM 1326 O O . LYS A 1 171 ? -18.985 -2.794 17.920 1.00 66.62 171 LYS A O 1
ATOM 1331 N N . PHE A 1 172 ? -17.148 -3.918 17.268 1.00 64.06 172 PHE A N 1
ATOM 1332 C CA . PHE A 1 172 ? -17.011 -4.738 18.479 1.00 64.06 172 PHE A CA 1
ATOM 1333 C C . PHE A 1 172 ? -16.671 -3.931 19.731 1.00 64.06 172 PHE A C 1
ATOM 1335 O O . PHE A 1 172 ? -17.082 -4.305 20.816 1.00 64.06 172 PHE A O 1
ATOM 1342 N N . LYS A 1 173 ? -15.953 -2.814 19.595 1.00 57.47 173 LYS A N 1
ATOM 1343 C CA . LYS A 1 173 ? -15.600 -1.955 20.735 1.00 57.47 173 LYS A CA 1
ATOM 1344 C C . LYS A 1 173 ? -16.734 -1.028 21.191 1.00 57.47 173 LYS A C 1
ATOM 1346 O O . LYS A 1 173 ? -16.611 -0.366 22.215 1.00 57.47 173 LYS A O 1
ATOM 1351 N N . LYS A 1 174 ? -17.803 -0.933 20.394 1.00 47.78 174 LYS A N 1
ATOM 1352 C CA . LYS A 1 174 ? -19.007 -0.139 20.678 1.00 47.78 174 LYS A CA 1
ATOM 1353 C C . LYS A 1 174 ? -20.122 -0.941 21.370 1.00 47.78 174 LYS A C 1
ATOM 1355 O O . LYS A 1 174 ? -21.130 -0.326 21.708 1.00 47.78 174 LYS A O 1
ATOM 1360 N N . GLY A 1 175 ? -19.974 -2.262 21.517 1.00 35.34 175 GLY A N 1
ATOM 1361 C CA . GLY A 1 175 ? -20.893 -3.139 22.256 1.00 35.34 175 GLY A CA 1
ATOM 1362 C C . GLY A 1 175 ? -20.298 -3.545 23.591 1.00 35.34 175 GLY A C 1
ATOM 1363 O O . GLY A 1 175 ? -21.090 -3.679 24.544 1.00 35.34 175 GLY A O 1
#

Solvent-accessible surface area (backbone atoms only — not comparable to full-atom values): 9463 Å² total; per-residue (Å²): 109,57,65,43,49,74,72,45,51,49,58,56,44,44,72,73,69,49,54,75,66,58,56,49,52,52,51,52,54,55,49,50,54,52,48,51,55,50,51,53,51,51,49,52,47,40,43,73,76,66,63,56,71,64,65,24,66,64,68,58,57,52,52,52,51,50,46,52,48,51,35,53,51,33,48,53,48,35,48,42,70,75,38,91,45,69,68,59,32,53,51,51,52,52,64,51,47,54,58,50,52,55,49,30,35,79,83,43,60,58,89,79,47,58,73,71,58,36,56,53,24,71,70,37,48,59,20,42,37,48,54,23,51,49,42,25,50,75,68,26,52,56,74,88,40,71,62,41,45,51,12,56,51,42,34,53,54,49,34,52,51,32,47,53,52,37,54,50,54,57,55,62,75,74,110

InterPro domains:
  IPR013525 ABC-2 type transporter, transmembrane domain [PF01061] (4-136)
  IPR051449 ABC-2 integral membrane transporter component [PTHR30294] (3-171)

Secondary structure (DSSP, 8-state):
-HHHHHTTHHHHHHHTT--HHHHHHHHHHHHHHHHHHHHHHHHHHHHHTT-----S-HHHHHHHHHHHHHHHHHHHHHHHHH-SSHHHHHHHHHHHHHHHHHHTTSSS-GGGS-HHHHHHHHHSHHHHHHHHHHHHHHH---TTSHHHHHHHHHHHHHHHHHHHHHHHHHHHTT-

Foldseek 3Di:
DLVCVVVCVVVVCVVVVDDPVVVVVVVLVVQLVVQLVVLVVVVVCCCPPVVQPQLADVVLLSVLSSLVSLLLVLVLLLLSLVDNDPVSSVCVNVVVVVVLVVLLCPVHHLVPDDPVSNVVSVLRLNNLSVQLSCCRRPVRDDPPDPSNVVSVVSSVVSSVVSVVSSVVSVVVVVD

Radius of gyration: 18.28 Å; Cα contacts (8 Å, |Δi|>4): 160; chains: 1; bounding box: 42×39×44 Å

Nearest PDB structures (foldseek):
  7jr7-assembly1_B  TM=8.404E-01  e=1.370E-02  Homo sapiens
  7fdv-assembly1_D  TM=8.230E-01  e=1.370E-02  Homo sapiens
  8wto-assembly1_B  TM=6.840E-01  e=1.341E-01  Arabidopsis thaliana
  7k2t-assembly1_B  TM=6.001E-01  e=6.333E-01  Aquifex aeolicus VF5
  8dku-assembly1_B  TM=5.942E-01  e=6.333E-01  Aquifex aeolicus VF5

Organism: NCBI:txid116150

Mean predicted aligned error: 9.12 Å

pLDDT: mean 74.3, std 9.4, range [35.34, 89.44]

Sequence (175 aa):
MLAERNEGILERSLVSGITGTEILFAHVIVQMLVMIVQTVTVLIIGFLFFGLTIRGPVVWVVVLTLMNGLCGMTFGFVVSCLCDKERTATYLALGSFLPMMLLCGIIWPIEGMHIILQYISYVLPLTKSTESLRSMLQRGWSIGVPTVYSGFISTTIWIIVYLTLSILLIKFKKG